Protein AF-A0A060BY15-F1 (afdb_monomer_lite)

Foldseek 3Di:
DVQVVLCVVPNPCSPVVPDDDDDPDDPVVVVVVVVVVVCVVVVVVVVVDDPDDPDDPDDVPDDDDDPVSVVVVVVPDPPDD

InterPro domains:
  IPR012338 Beta-lactamase/transpeptidase-like [G3DSA:3.40.710.10] (1-61)
  IPR012338 Beta-lactamase/transpeptidase-like [SSF56601] (1-58)

pLDDT: mean 89.19, std 10.1, range [36.97, 98.0]

Sequence (81 aa):
MVRQEMVSRYGERAYEDGYRVYTTITRKSQLAAQQAVRDNVINYDMRHGYRGPAGVLWKVGETPWDSHKIIDALKNSRLWP

Secondary structure (DSSP, 8-state):
-HHHHHHHHHTTHHHHS------S--HHHHHHHHHHHHHHHHHHHHHT-----S--SS-TTSPPPPHHHHHHHHHHSTT--

Structure (mmCIF, N/CA/C/O backbone):
data_AF-A0A060BY15-F1
#
_entry.id   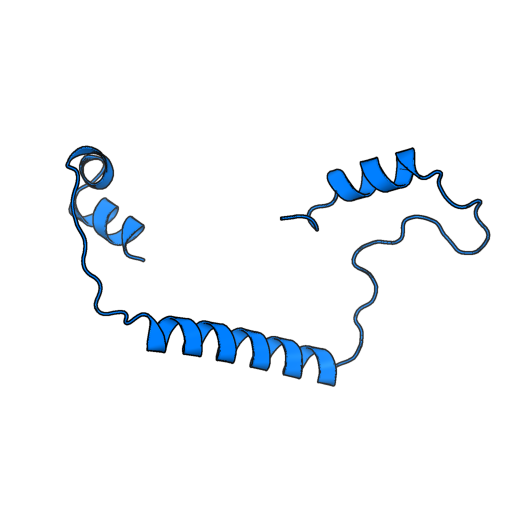AF-A0A060BY15-F1
#
loop_
_atom_site.group_PDB
_atom_site.id
_atom_site.type_symbol
_atom_site.label_atom_id
_atom_site.label_alt_id
_atom_site.label_comp_id
_atom_site.label_asym_id
_atom_site.label_entity_id
_atom_site.label_seq_id
_atom_site.pdbx_PDB_ins_code
_atom_site.Cartn_x
_atom_site.Cartn_y
_atom_site.Cartn_z
_atom_site.occupancy
_atom_site.B_iso_or_equiv
_atom_site.auth_seq_id
_atom_site.auth_comp_id
_atom_site.auth_asym_id
_atom_site.auth_atom_id
_atom_site.pdbx_PDB_model_num
ATOM 1 N N . MET A 1 1 ? -9.184 7.411 8.539 1.00 89.75 1 MET A N 1
ATOM 2 C CA . MET A 1 1 ? -10.377 6.996 9.314 1.00 89.75 1 MET A CA 1
ATOM 3 C C . MET A 1 1 ? -10.250 7.393 10.782 1.00 89.75 1 MET A C 1
ATOM 5 O O . MET A 1 1 ? -10.482 8.557 11.049 1.00 89.75 1 MET A O 1
ATOM 9 N N . VAL A 1 2 ? -9.805 6.531 11.709 1.00 92.69 2 VAL A N 1
ATOM 10 C CA . VAL A 1 2 ? -9.843 6.819 13.167 1.00 92.69 2 VAL A CA 1
ATOM 11 C C . VAL A 1 2 ? -9.139 8.121 13.558 1.00 92.69 2 VAL A C 1
ATOM 13 O O . VAL A 1 2 ? -9.714 8.937 14.264 1.00 92.69 2 VAL A O 1
ATOM 16 N N . ARG A 1 3 ? -7.921 8.355 13.050 1.00 91.44 3 ARG A N 1
ATOM 17 C CA . ARG A 1 3 ? -7.167 9.589 13.329 1.00 91.44 3 ARG A CA 1
ATOM 18 C C . ARG A 1 3 ? -7.936 10.850 12.922 1.00 91.44 3 ARG A C 1
ATOM 20 O O . ARG A 1 3 ? -8.069 11.771 13.711 1.00 91.44 3 ARG A O 1
ATOM 27 N N . GLN A 1 4 ? -8.424 10.884 11.682 1.00 92.38 4 GLN A N 1
ATOM 28 C CA . GLN A 1 4 ? -9.161 12.034 11.147 1.00 92.38 4 GLN A CA 1
ATOM 29 C C . GLN A 1 4 ? -10.460 12.270 11.923 1.00 92.38 4 GLN A C 1
ATOM 31 O O . GLN A 1 4 ? -10.780 13.413 12.220 1.00 92.38 4 GLN A O 1
ATOM 36 N N . GLU A 1 5 ? -11.155 11.198 12.310 1.00 93.44 5 GLU A N 1
ATOM 37 C CA . GLU A 1 5 ? -12.369 11.283 13.127 1.00 93.44 5 GLU A CA 1
ATOM 38 C C . GLU A 1 5 ? -12.087 11.863 14.521 1.00 93.44 5 GLU A C 1
ATOM 40 O O . GLU A 1 5 ? -12.802 12.747 14.984 1.00 93.44 5 GLU A O 1
ATOM 45 N N . MET A 1 6 ? -11.013 11.414 15.180 1.00 94.00 6 MET A N 1
ATOM 46 C CA . MET A 1 6 ? -10.610 11.933 16.491 1.00 94.00 6 MET A CA 1
ATOM 47 C C . MET A 1 6 ? -10.237 13.414 16.426 1.00 94.00 6 MET A C 1
ATOM 49 O O . MET A 1 6 ? -10.697 14.189 17.260 1.00 94.00 6 MET A O 1
ATOM 53 N N . VAL A 1 7 ? -9.474 13.826 15.408 1.00 93.06 7 VAL A N 1
ATOM 54 C CA . VAL A 1 7 ? -9.164 15.247 15.181 1.00 93.06 7 VAL A CA 1
ATOM 55 C C . VAL A 1 7 ? -10.439 16.051 14.936 1.00 93.06 7 VAL A C 1
ATOM 57 O O . VAL A 1 7 ? -10.593 17.129 15.497 1.00 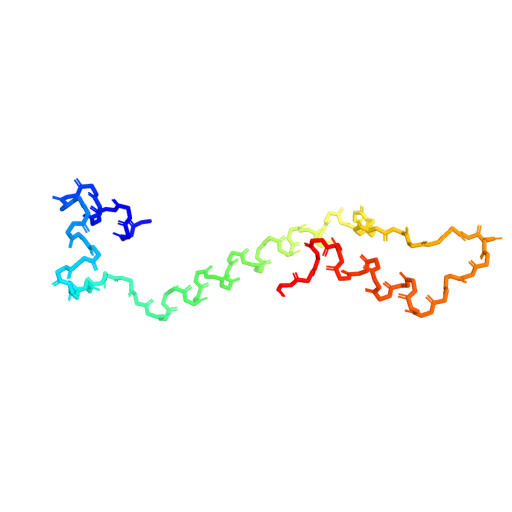93.06 7 VAL A O 1
ATOM 60 N N . SER A 1 8 ? -11.386 15.528 14.153 1.00 93.19 8 SER A N 1
ATOM 61 C CA . SER A 1 8 ? -12.647 16.228 13.886 1.00 93.19 8 SER A CA 1
ATOM 62 C C . SER A 1 8 ? -13.490 16.452 15.144 1.00 93.19 8 SER A C 1
ATOM 64 O O . SER A 1 8 ? -14.217 17.439 15.207 1.00 93.19 8 SER A O 1
ATOM 66 N N . ARG A 1 9 ? -13.439 15.537 16.119 1.00 90.50 9 ARG A N 1
ATOM 67 C CA . ARG A 1 9 ? -14.241 15.617 17.351 1.00 90.50 9 ARG A CA 1
ATOM 68 C C . ARG A 1 9 ? -13.548 16.367 18.484 1.00 90.50 9 ARG A C 1
ATOM 70 O O . ARG A 1 9 ? -14.229 16.997 19.286 1.00 90.50 9 ARG A O 1
ATOM 77 N N . TYR A 1 10 ? -12.222 16.273 18.569 1.00 89.12 10 TYR A N 1
ATOM 78 C CA . TYR A 1 10 ? -11.455 16.719 19.737 1.00 89.12 10 TYR A CA 1
ATOM 79 C C . TYR A 1 10 ? -10.339 17.724 19.406 1.00 89.12 10 TYR A C 1
ATOM 81 O O . TYR A 1 10 ? -9.706 18.245 20.320 1.00 89.12 10 TYR A O 1
ATOM 89 N N . GLY A 1 11 ? -10.100 18.038 18.129 1.00 88.00 11 GLY A N 1
ATOM 90 C CA . GLY A 1 11 ? -9.030 18.945 17.707 1.00 88.00 11 GLY A CA 1
ATOM 91 C C . GLY A 1 11 ? -7.636 18.400 18.032 1.00 88.00 11 GLY A C 1
ATOM 92 O O . GLY A 1 11 ? -7.426 17.186 18.037 1.00 88.00 11 GLY A O 1
ATOM 93 N N . GLU A 1 12 ? -6.685 19.289 18.329 1.00 82.94 12 GLU A N 1
ATOM 94 C CA . GLU A 1 12 ? -5.297 18.926 18.682 1.00 82.94 12 GLU A CA 1
ATOM 95 C C . GLU A 1 12 ? -5.204 18.027 19.926 1.00 82.94 12 GLU A C 1
ATOM 97 O O . GLU A 1 12 ? -4.349 17.143 20.004 1.00 82.94 12 GLU A O 1
ATOM 102 N N . ARG A 1 13 ? -6.180 18.128 20.841 1.00 81.88 13 ARG A N 1
ATOM 103 C CA . ARG A 1 13 ? -6.279 17.271 22.036 1.00 81.88 13 ARG A CA 1
ATOM 104 C C . ARG A 1 13 ? -6.372 15.782 21.711 1.00 81.88 13 ARG A C 1
ATOM 106 O O . ARG A 1 13 ? -6.050 14.946 22.551 1.00 81.88 13 ARG A O 1
ATOM 113 N N . ALA A 1 14 ? -6.773 15.430 20.486 1.00 83.81 14 ALA A N 1
ATOM 114 C CA . ALA A 1 14 ? -6.742 14.056 19.996 1.00 83.81 14 ALA A CA 1
ATOM 115 C C . ALA A 1 14 ? -5.347 13.406 20.093 1.00 83.81 14 ALA A C 1
ATOM 117 O O . ALA A 1 14 ? -5.268 12.179 20.177 1.00 83.81 14 ALA A O 1
ATOM 118 N N . TYR A 1 15 ? -4.273 14.201 20.079 1.00 82.44 15 TYR A N 1
ATOM 119 C CA . TYR A 1 15 ? -2.890 13.729 20.182 1.00 82.44 15 TYR A CA 1
ATOM 120 C C . TYR A 1 15 ? -2.279 13.900 21.573 1.00 82.44 15 TYR A C 1
ATOM 122 O O . TYR A 1 15 ? -1.353 13.168 21.914 1.00 82.44 15 TYR A O 1
ATOM 130 N N . GLU A 1 16 ? -2.793 14.834 22.368 1.00 83.62 16 GLU A N 1
ATOM 131 C CA . GLU A 1 16 ? -2.174 15.253 23.631 1.00 83.62 16 GLU A CA 1
ATOM 132 C C . GLU A 1 16 ? -2.742 14.500 24.842 1.00 83.62 16 GLU A C 1
ATOM 134 O O . GLU A 1 16 ? -2.006 14.158 25.766 1.00 83.62 16 GLU A O 1
ATOM 139 N N . ASP A 1 17 ? -4.029 14.143 24.805 1.00 84.75 17 ASP A N 1
ATOM 140 C CA . ASP A 1 17 ? -4.749 13.627 25.978 1.00 84.75 17 ASP A CA 1
ATOM 141 C C . ASP A 1 17 ? -4.653 12.091 26.140 1.00 84.75 17 ASP A C 1
ATOM 143 O O . ASP A 1 17 ? -5.307 11.499 27.001 1.00 84.75 17 ASP A O 1
ATOM 147 N N . GLY A 1 18 ? -3.845 11.407 25.319 1.00 86.06 18 GLY A N 1
ATOM 148 C CA . GLY A 1 18 ? -3.544 9.977 25.489 1.00 86.06 18 GLY A CA 1
ATOM 149 C C . GLY A 1 18 ? -4.732 9.020 25.290 1.00 86.06 18 GLY A C 1
ATOM 150 O O . GLY A 1 18 ? -4.760 7.934 25.879 1.00 86.06 18 GLY A O 1
ATOM 151 N N . TYR A 1 19 ? -5.722 9.394 24.472 1.00 88.56 19 TYR A N 1
ATOM 152 C CA . TYR A 1 19 ? -6.921 8.585 24.238 1.00 88.56 19 TYR A CA 1
ATOM 153 C C . TYR A 1 19 ? -6.612 7.168 23.726 1.00 88.56 19 TYR A C 1
ATOM 155 O O . TYR A 1 19 ? -5.837 6.969 22.789 1.00 88.56 19 TYR A O 1
ATOM 163 N N . ARG A 1 20 ? -7.306 6.165 24.282 1.00 90.62 20 ARG A N 1
ATOM 164 C CA . ARG A 1 20 ? -7.320 4.788 23.761 1.00 90.62 20 ARG A CA 1
ATOM 165 C C . ARG A 1 20 ? -8.592 4.552 22.959 1.00 90.62 20 ARG A C 1
ATOM 167 O O . ARG A 1 20 ? -9.683 4.536 23.520 1.00 90.62 20 ARG A O 1
ATOM 174 N N . VAL A 1 21 ? -8.447 4.342 21.654 1.00 89.88 21 VAL A N 1
ATOM 175 C CA . VAL A 1 21 ? -9.579 4.122 20.747 1.00 89.88 21 VAL A CA 1
ATOM 176 C C . VAL A 1 21 ? -9.649 2.654 20.351 1.00 89.88 21 VAL A C 1
ATOM 178 O O . VAL A 1 21 ? -8.734 2.129 19.719 1.00 89.88 21 VAL A O 1
ATOM 181 N N . TYR A 1 22 ? -10.756 2.000 20.692 1.00 92.88 22 TYR A N 1
ATOM 182 C CA . TYR A 1 22 ? -11.033 0.624 20.291 1.00 92.88 22 TYR A CA 1
ATOM 183 C C . TYR A 1 22 ? -11.986 0.627 19.102 1.00 92.88 22 TYR A C 1
ATOM 185 O O . TYR A 1 22 ? -13.116 1.103 19.187 1.00 92.88 22 TYR A O 1
ATOM 193 N N . THR A 1 23 ? -11.513 0.123 17.967 1.00 94.44 23 THR A N 1
ATOM 194 C CA . THR A 1 23 ? -12.305 0.059 16.737 1.00 94.44 23 THR A CA 1
ATOM 195 C C . THR A 1 23 ? -13.131 -1.217 16.675 1.00 94.44 23 THR A C 1
ATOM 197 O O . THR A 1 23 ? -12.754 -2.231 17.254 1.00 94.44 23 THR A O 1
ATOM 200 N N . THR A 1 24 ? -14.177 -1.220 15.855 1.00 96.06 24 THR A N 1
ATOM 201 C CA . THR A 1 24 ? -14.953 -2.429 15.535 1.00 96.06 24 THR A CA 1
ATOM 202 C C . THR A 1 24 ? -14.235 -3.388 14.574 1.00 96.06 24 THR A C 1
ATOM 204 O O . THR A 1 24 ? -14.702 -4.502 14.346 1.00 96.06 24 THR A O 1
ATOM 207 N N . ILE A 1 25 ? -13.096 -2.982 14.000 1.00 93.62 25 ILE A N 1
ATOM 208 C CA . ILE A 1 25 ? -12.316 -3.799 13.067 1.00 93.62 25 ILE A CA 1
ATOM 209 C C . ILE A 1 25 ? -11.622 -4.932 13.825 1.00 93.62 25 ILE A C 1
ATOM 211 O O . ILE A 1 25 ? -10.854 -4.698 14.757 1.00 93.62 25 ILE A O 1
ATOM 215 N N . THR A 1 26 ? -11.828 -6.169 13.370 1.00 96.38 26 THR A N 1
ATOM 216 C CA . THR A 1 26 ? -11.082 -7.327 13.875 1.00 96.38 26 THR A CA 1
ATOM 217 C C . THR A 1 26 ? -9.816 -7.560 13.054 1.00 96.38 26 THR A C 1
ATOM 219 O O . THR A 1 26 ? -9.789 -7.357 11.837 1.00 96.38 26 THR A O 1
ATOM 222 N N . ARG A 1 27 ? -8.761 -8.067 13.705 1.00 95.12 27 ARG A N 1
ATOM 223 C CA . ARG A 1 27 ? -7.500 -8.422 13.033 1.00 95.12 27 ARG A CA 1
ATOM 224 C C . ARG A 1 27 ? -7.715 -9.426 11.897 1.00 95.12 27 ARG A C 1
ATOM 226 O O . ARG A 1 27 ? -7.145 -9.256 10.824 1.00 95.12 27 ARG A O 1
ATOM 233 N N . LYS A 1 28 ? -8.539 -10.455 12.125 1.00 97.44 28 LYS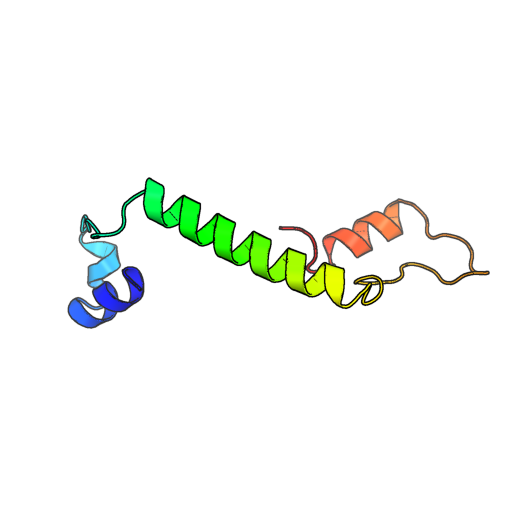 A N 1
ATOM 234 C CA . LYS A 1 28 ? -8.814 -11.512 11.140 1.00 97.44 28 LYS A CA 1
ATOM 235 C C . LYS A 1 28 ? -9.437 -10.935 9.869 1.00 97.44 28 LYS A C 1
ATOM 237 O O . LYS A 1 28 ? -8.932 -11.197 8.781 1.00 97.44 28 LYS A O 1
ATOM 242 N N . SER A 1 29 ? -10.486 -10.124 10.008 1.00 97.12 29 SER A N 1
ATOM 243 C CA . SER A 1 29 ? -11.161 -9.518 8.857 1.00 97.12 29 SER A CA 1
ATOM 244 C C . SER A 1 29 ? -10.258 -8.527 8.127 1.00 97.12 29 SER A C 1
ATOM 246 O O . SER A 1 29 ? -10.236 -8.525 6.901 1.00 97.12 29 SER A O 1
ATOM 248 N N . GLN A 1 30 ? -9.466 -7.733 8.855 1.00 96.19 30 GLN A N 1
ATOM 249 C CA . GLN A 1 30 ? -8.564 -6.762 8.235 1.00 96.19 30 GLN A CA 1
ATOM 250 C C . GLN A 1 30 ? -7.466 -7.430 7.401 1.00 96.19 30 GLN A C 1
ATOM 252 O O . GLN A 1 30 ? -7.177 -6.981 6.295 1.00 96.19 30 GLN A O 1
ATOM 257 N N . LEU A 1 31 ? -6.876 -8.517 7.905 1.00 98.00 31 LEU A N 1
ATOM 258 C CA . LEU A 1 31 ? -5.881 -9.288 7.159 1.00 98.00 31 LEU A CA 1
ATOM 259 C C . LEU A 1 31 ? -6.489 -9.937 5.912 1.00 98.00 31 LEU A C 1
ATOM 261 O O . LEU A 1 31 ? -5.917 -9.835 4.831 1.00 98.00 31 LEU A O 1
ATOM 265 N N . ALA A 1 32 ? -7.672 -10.543 6.045 1.00 97.12 32 ALA A N 1
ATOM 266 C CA . ALA A 1 32 ? -8.372 -11.146 4.916 1.00 97.12 32 ALA A CA 1
ATOM 267 C C . ALA A 1 32 ? -8.731 -10.108 3.838 1.00 97.12 32 ALA A C 1
ATOM 269 O O . ALA A 1 32 ? -8.529 -10.361 2.654 1.00 97.12 32 ALA A O 1
ATOM 270 N N . ALA A 1 33 ? -9.199 -8.922 4.237 1.00 96.44 33 ALA A N 1
ATOM 271 C CA . ALA A 1 33 ? -9.508 -7.835 3.311 1.00 96.44 33 ALA A CA 1
ATOM 272 C C . ALA A 1 33 ? -8.256 -7.334 2.574 1.00 96.44 33 ALA A C 1
ATOM 274 O O . ALA A 1 33 ? -8.285 -7.157 1.357 1.00 96.44 33 ALA A O 1
ATOM 275 N N . GLN A 1 34 ? -7.138 -7.153 3.287 1.00 97.56 34 GLN A N 1
ATOM 276 C CA . GLN A 1 34 ? -5.864 -6.769 2.671 1.00 97.56 34 GLN A CA 1
ATOM 277 C C . GLN A 1 34 ? -5.383 -7.806 1.658 1.00 97.56 34 GLN A C 1
ATOM 279 O O . GLN A 1 34 ? -4.899 -7.423 0.595 1.00 97.56 34 GLN A O 1
ATOM 284 N N . GLN A 1 35 ? -5.513 -9.092 1.984 1.00 97.75 35 GLN A N 1
ATOM 285 C CA . GLN A 1 35 ? -5.128 -10.180 1.095 1.00 97.75 35 GLN A CA 1
ATOM 286 C C . GLN A 1 35 ? -6.010 -10.203 -0.158 1.00 97.75 35 GLN A C 1
ATOM 288 O O . GLN A 1 35 ? -5.496 -10.126 -1.268 1.00 97.75 35 GLN A O 1
ATOM 293 N N . ALA A 1 36 ? -7.335 -10.188 0.018 1.00 97.44 36 ALA A N 1
ATOM 294 C CA . ALA A 1 36 ? -8.291 -10.230 -1.084 1.00 97.44 36 ALA A CA 1
ATOM 295 C C . ALA A 1 36 ? -8.095 -9.079 -2.082 1.00 97.44 36 ALA A C 1
ATOM 297 O O . ALA A 1 36 ? -8.135 -9.291 -3.293 1.00 97.44 36 ALA A O 1
ATOM 298 N N . VAL A 1 37 ? -7.855 -7.856 -1.594 1.00 97.25 37 VAL A N 1
ATOM 299 C CA . VAL A 1 37 ? -7.606 -6.702 -2.471 1.00 97.25 37 VAL A CA 1
ATOM 300 C C . VAL A 1 37 ? -6.303 -6.873 -3.251 1.00 97.25 37 VAL A C 1
ATOM 302 O O . VAL A 1 37 ? -6.306 -6.682 -4.467 1.00 97.25 37 VAL A O 1
ATOM 305 N N . ARG A 1 38 ? -5.202 -7.249 -2.585 1.00 96.88 38 ARG A N 1
ATOM 306 C CA .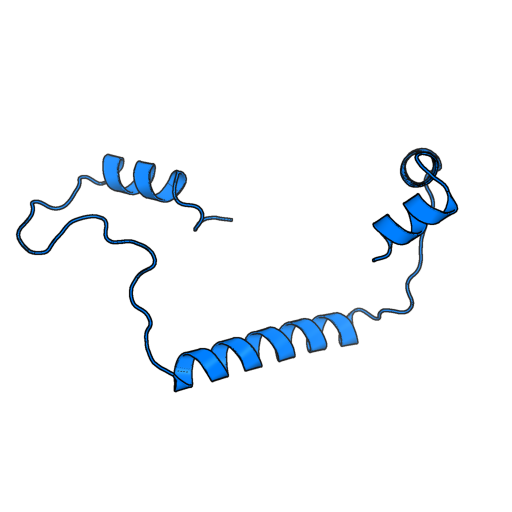 ARG A 1 38 ? -3.905 -7.450 -3.255 1.00 96.88 38 ARG A CA 1
ATOM 307 C C . ARG A 1 38 ? -4.001 -8.528 -4.325 1.00 96.88 38 ARG A C 1
ATOM 309 O O . ARG A 1 38 ? -3.617 -8.274 -5.463 1.00 96.88 38 ARG A O 1
ATOM 316 N N . ASP A 1 39 ? -4.567 -9.678 -3.978 1.00 97.50 39 ASP A N 1
ATOM 317 C CA . ASP A 1 39 ? -4.676 -10.814 -4.890 1.00 97.50 39 ASP A CA 1
ATOM 318 C C . ASP A 1 39 ? -5.523 -10.469 -6.105 1.00 97.50 39 ASP A C 1
ATOM 320 O O . ASP A 1 39 ? -5.129 -10.751 -7.231 1.00 97.50 39 ASP A O 1
ATOM 324 N N . ASN A 1 40 ? -6.660 -9.799 -5.913 1.00 96.81 40 ASN A N 1
ATOM 325 C CA . ASN A 1 40 ? -7.521 -9.435 -7.033 1.00 96.81 40 ASN A CA 1
ATOM 326 C C . ASN A 1 40 ? -6.857 -8.426 -7.974 1.00 96.81 40 ASN A C 1
ATOM 328 O O . ASN A 1 40 ? -6.974 -8.575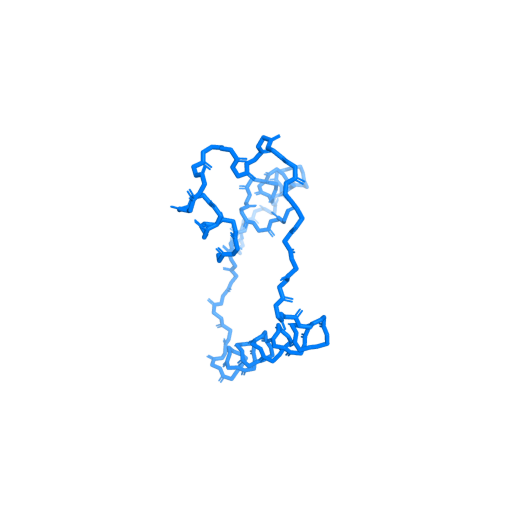 -9.192 1.00 96.81 40 ASN A O 1
ATOM 332 N N . VAL A 1 41 ? -6.139 -7.436 -7.434 1.00 96.25 41 VAL A N 1
ATOM 333 C CA . VAL A 1 41 ? -5.412 -6.448 -8.244 1.00 96.25 41 VAL A CA 1
ATOM 334 C C . VAL A 1 41 ? -4.272 -7.114 -9.014 1.00 96.25 41 VAL A C 1
ATOM 336 O O . VAL A 1 41 ? -4.156 -6.897 -10.217 1.00 96.25 41 VAL A O 1
ATOM 339 N N . ILE A 1 42 ? -3.475 -7.962 -8.357 1.00 95.38 42 ILE A N 1
ATOM 340 C CA . ILE A 1 42 ? -2.368 -8.690 -8.995 1.00 95.38 42 ILE A CA 1
ATOM 341 C C . ILE A 1 42 ? -2.903 -9.644 -10.066 1.00 95.38 42 ILE A C 1
ATOM 343 O O . ILE A 1 42 ? -2.431 -9.624 -11.198 1.00 95.38 42 ILE A O 1
ATOM 347 N N . ASN A 1 43 ? -3.931 -10.432 -9.750 1.00 96.44 43 ASN A N 1
ATOM 348 C CA . ASN A 1 43 ? -4.540 -11.365 -10.695 1.00 96.44 43 ASN A CA 1
ATOM 349 C C . ASN A 1 43 ? -5.122 -10.643 -11.914 1.00 96.44 43 ASN A C 1
ATOM 351 O O . ASN A 1 43 ? -5.043 -11.155 -13.030 1.00 96.44 43 ASN A O 1
ATOM 355 N N . TYR A 1 44 ? -5.730 -9.471 -11.717 1.00 95.88 44 TYR A N 1
ATOM 356 C CA . TYR A 1 44 ? -6.186 -8.641 -12.825 1.00 95.88 44 TYR A CA 1
ATOM 357 C C . TYR A 1 44 ? -5.006 -8.168 -13.675 1.00 95.88 44 TYR A C 1
ATOM 359 O O . TYR A 1 44 ? -5.036 -8.368 -14.886 1.00 95.88 44 TYR A O 1
ATOM 367 N N . ASP A 1 45 ? -3.965 -7.606 -13.060 1.00 94.56 45 ASP A N 1
ATOM 368 C CA . ASP A 1 45 ? -2.782 -7.102 -13.764 1.00 94.56 45 ASP A CA 1
ATOM 369 C C . ASP A 1 45 ? -2.097 -8.195 -14.593 1.00 94.56 45 ASP A C 1
ATOM 371 O O . ASP A 1 45 ? -1.862 -8.027 -15.786 1.00 94.56 45 ASP A O 1
ATOM 375 N N . MET A 1 46 ? -1.893 -9.374 -14.000 1.00 94.56 46 MET A N 1
ATOM 376 C CA . MET A 1 46 ? -1.274 -10.518 -14.672 1.00 94.56 46 MET A CA 1
ATOM 377 C C . MET A 1 46 ? -2.059 -10.986 -15.904 1.00 94.56 46 MET A C 1
ATOM 379 O O . MET A 1 46 ? -1.450 -11.397 -16.890 1.00 94.56 46 MET A O 1
ATOM 383 N N . ARG A 1 47 ? -3.398 -10.898 -15.888 1.00 95.94 47 ARG A N 1
ATOM 384 C CA . ARG A 1 47 ? -4.236 -11.239 -17.054 1.00 95.94 47 ARG A CA 1
ATOM 385 C C . ARG A 1 47 ? -4.160 -10.212 -18.185 1.00 95.94 47 ARG A C 1
ATOM 387 O O . ARG A 1 47 ? -4.497 -10.555 -19.312 1.00 95.94 47 ARG A O 1
ATOM 394 N N . HIS A 1 48 ? -3.737 -8.983 -17.898 1.00 95.69 48 HIS A N 1
ATOM 395 C CA . HIS A 1 48 ? -3.621 -7.905 -18.888 1.00 95.69 48 HIS A CA 1
ATOM 396 C C . HIS A 1 48 ? -2.196 -7.744 -19.434 1.00 95.69 48 HIS A C 1
ATOM 398 O O . HIS A 1 48 ? -1.956 -6.894 -20.290 1.00 95.69 48 HIS A O 1
ATOM 404 N N . GLY A 1 49 ? -1.273 -8.604 -19.001 1.00 91.69 49 GLY A N 1
ATOM 405 C CA . GLY A 1 49 ? 0.085 -8.664 -19.519 1.00 91.69 49 GLY A CA 1
ATOM 406 C C . GLY A 1 49 ? 1.043 -7.668 -18.869 1.00 91.69 49 GLY A C 1
ATOM 407 O O . GLY A 1 49 ? 0.699 -6.863 -18.007 1.00 91.69 49 GLY A O 1
ATOM 408 N N . TYR A 1 50 ? 2.305 -7.765 -19.274 1.00 92.44 50 TYR A N 1
ATOM 409 C CA . TYR A 1 50 ? 3.395 -6.988 -18.697 1.00 92.44 50 TYR A CA 1
ATOM 410 C C . TYR A 1 50 ? 3.419 -5.546 -19.225 1.00 92.44 50 TYR A C 1
ATOM 412 O O . TYR A 1 50 ? 3.401 -5.320 -20.433 1.00 92.44 50 TYR A O 1
ATOM 420 N N . ARG A 1 51 ? 3.524 -4.569 -18.314 1.00 93.00 51 ARG A N 1
ATOM 421 C CA . ARG A 1 51 ? 3.499 -3.123 -18.621 1.00 93.00 51 ARG A CA 1
ATOM 422 C C . ARG A 1 51 ? 4.877 -2.490 -18.865 1.00 93.00 51 ARG A C 1
ATOM 424 O O . ARG A 1 51 ? 4.956 -1.285 -19.083 1.00 93.00 51 ARG A O 1
ATOM 431 N N . GLY A 1 52 ? 5.950 -3.278 -18.846 1.00 91.88 52 GLY A N 1
ATOM 432 C CA . GLY A 1 52 ? 7.320 -2.768 -18.937 1.00 91.88 52 GLY A CA 1
ATOM 433 C C . GLY A 1 52 ? 7.964 -2.502 -17.569 1.00 91.88 52 GLY A C 1
ATOM 434 O O . GLY A 1 52 ? 7.305 -2.601 -16.529 1.00 91.88 52 GLY A O 1
ATOM 435 N N . PRO A 1 53 ? 9.278 -2.222 -17.544 1.00 90.25 53 PRO A N 1
ATOM 436 C CA . PRO A 1 53 ? 10.008 -1.984 -16.306 1.00 90.25 53 PRO A CA 1
ATOM 437 C C . PRO A 1 53 ? 9.694 -0.593 -15.748 1.00 90.25 53 PRO A C 1
ATOM 439 O O . PRO A 1 53 ? 9.442 0.347 -16.498 1.00 90.25 53 PRO A O 1
ATOM 442 N N . ALA A 1 54 ? 9.783 -0.432 -14.426 1.00 87.06 54 ALA A N 1
ATOM 443 C CA . ALA A 1 54 ? 9.612 0.872 -13.779 1.00 87.06 54 ALA A CA 1
ATOM 444 C C . ALA A 1 54 ? 10.717 1.886 -14.153 1.00 87.06 54 ALA A C 1
ATOM 446 O O . ALA A 1 54 ? 10.536 3.090 -13.992 1.00 87.06 54 ALA A O 1
ATOM 447 N N . GLY A 1 55 ? 11.851 1.403 -14.665 1.00 87.81 55 GLY A N 1
ATOM 448 C CA . GLY A 1 55 ? 12.939 2.205 -15.211 1.00 87.81 55 GLY A CA 1
ATOM 449 C C . GLY A 1 55 ? 13.966 1.325 -15.923 1.00 87.81 55 GLY A C 1
ATOM 450 O O . GLY A 1 55 ? 14.089 0.138 -15.625 1.00 87.81 55 GLY A O 1
ATOM 451 N N . VAL A 1 56 ? 14.700 1.909 -16.871 1.00 89.00 56 VAL A N 1
ATOM 452 C CA . VAL A 1 5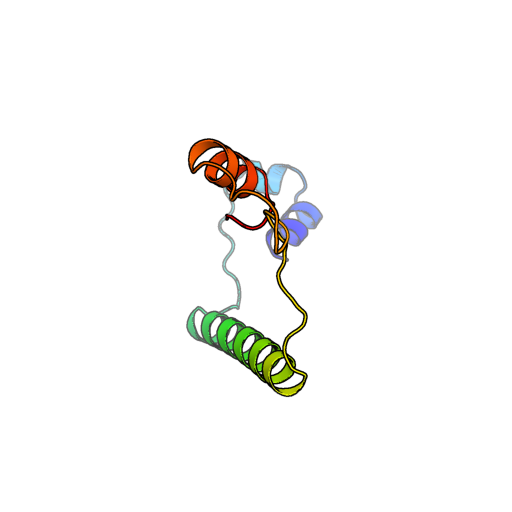6 ? 15.806 1.262 -17.593 1.00 89.00 56 VAL A CA 1
ATOM 453 C C . VAL A 1 56 ? 17.083 2.019 -17.253 1.00 89.00 56 VAL A C 1
ATOM 455 O O . VAL A 1 56 ? 17.144 3.228 -17.464 1.00 89.00 56 VAL A O 1
ATOM 458 N N . LEU A 1 57 ? 18.084 1.328 -16.703 1.00 88.56 57 LEU A N 1
ATOM 459 C CA . LEU A 1 57 ? 19.311 1.970 -16.219 1.00 88.56 57 LEU A CA 1
ATOM 460 C C . LEU A 1 57 ? 20.348 2.189 -17.329 1.00 88.56 57 LEU A C 1
ATOM 462 O O . LEU A 1 57 ? 21.054 3.181 -17.305 1.00 88.56 57 LEU A O 1
ATOM 466 N N . TRP A 1 58 ? 20.423 1.326 -18.338 1.00 90.12 58 TRP A N 1
ATOM 467 C CA . TRP A 1 58 ? 21.256 1.528 -19.529 1.00 90.12 58 TRP A CA 1
ATOM 468 C C . TRP A 1 58 ? 20.569 0.894 -20.737 1.00 90.12 58 TRP A C 1
ATOM 470 O O . TRP A 1 58 ? 19.773 -0.038 -20.582 1.00 90.12 58 TRP A O 1
ATOM 480 N N . LYS A 1 59 ? 20.834 1.401 -21.943 1.00 87.06 59 LYS A N 1
ATOM 481 C CA . LYS A 1 59 ? 20.228 0.855 -23.165 1.00 87.06 59 LYS A CA 1
ATOM 482 C C . LYS A 1 59 ? 21.045 -0.305 -23.723 1.00 87.06 59 LYS A C 1
ATOM 484 O O . LYS A 1 59 ? 22.237 -0.453 -23.462 1.00 87.06 59 LYS A O 1
ATOM 489 N N . VAL A 1 60 ? 20.392 -1.131 -24.538 1.00 84.31 60 VAL A N 1
ATOM 490 C CA . VAL A 1 60 ? 21.069 -2.185 -25.301 1.00 84.31 60 VAL A CA 1
ATOM 491 C C . VAL A 1 60 ? 22.091 -1.535 -26.237 1.00 84.31 60 VAL A C 1
ATOM 493 O O . VAL A 1 60 ? 21.733 -0.663 -27.024 1.00 84.31 60 VAL A O 1
ATOM 496 N N . GLY A 1 61 ? 23.354 -1.954 -26.135 1.00 86.50 61 GLY A N 1
ATOM 497 C CA . GLY A 1 61 ? 24.471 -1.394 -26.905 1.00 86.50 61 GLY A CA 1
ATOM 498 C C . GLY A 1 61 ? 25.278 -0.310 -26.180 1.00 86.50 61 GLY A C 1
ATOM 499 O O . GLY A 1 61 ? 26.317 0.095 -26.691 1.00 86.50 61 GLY A O 1
ATOM 500 N N . GLU A 1 62 ? 24.856 0.129 -24.992 1.00 89.25 62 GLU A N 1
ATOM 501 C CA . GLU A 1 62 ? 25.655 1.002 -24.124 1.00 89.25 62 GLU A CA 1
ATOM 502 C C . GLU A 1 62 ? 26.512 0.175 -23.156 1.00 89.25 62 GLU A C 1
ATOM 504 O O . GLU A 1 62 ? 26.144 -0.940 -22.771 1.00 89.25 62 GLU A O 1
ATOM 509 N N . THR A 1 63 ? 27.646 0.733 -22.723 1.00 87.62 63 THR A N 1
ATOM 510 C CA . THR A 1 63 ? 28.435 0.139 -21.638 1.00 87.62 63 THR A CA 1
ATOM 511 C C . THR A 1 63 ? 27.571 0.065 -20.375 1.00 87.62 63 THR A C 1
ATOM 513 O O . THR A 1 63 ? 27.021 1.096 -19.967 1.00 87.62 63 THR A O 1
ATOM 516 N N . PRO A 1 64 ? 27.448 -1.116 -19.737 1.00 88.94 64 PRO A N 1
ATOM 517 C CA . PRO A 1 64 ? 26.729 -1.244 -18.479 1.00 88.94 64 PRO A CA 1
ATOM 518 C C . PRO A 1 64 ? 27.257 -0.253 -17.445 1.00 88.94 64 PRO A C 1
ATOM 520 O O . PRO A 1 64 ? 28.462 -0.004 -17.362 1.00 88.94 64 PRO A O 1
ATOM 523 N N . TRP A 1 65 ? 26.347 0.323 -16.663 1.00 90.75 65 TRP A N 1
ATOM 524 C CA . TRP A 1 65 ? 26.737 1.196 -15.562 1.00 90.75 65 TRP A CA 1
ATOM 525 C C . TRP A 1 65 ? 27.550 0.415 -14.532 1.00 90.75 65 TRP A C 1
ATOM 527 O O . TRP A 1 65 ? 27.319 -0.775 -14.310 1.00 90.75 65 TRP A O 1
ATOM 537 N N . ASP A 1 66 ? 28.485 1.096 -13.880 1.00 91.75 66 ASP A N 1
ATOM 538 C CA . ASP A 1 66 ? 29.190 0.533 -12.741 1.00 91.75 66 ASP A CA 1
ATOM 539 C C . ASP A 1 66 ? 28.240 0.352 -11.543 1.00 91.75 66 ASP A C 1
ATOM 541 O O . ASP A 1 66 ? 27.206 1.020 -11.412 1.00 91.75 66 ASP A O 1
ATOM 545 N N . SER A 1 67 ? 28.602 -0.561 -10.642 1.00 89.31 67 SER A N 1
ATOM 546 C CA . SER A 1 67 ? 27.775 -0.908 -9.485 1.00 89.31 67 SER A CA 1
ATOM 547 C C . SER A 1 67 ? 27.462 0.290 -8.587 1.00 89.31 67 SER A C 1
ATOM 549 O O . SER A 1 67 ? 26.382 0.334 -8.001 1.00 89.31 67 SER A O 1
ATOM 551 N N . HIS A 1 68 ? 28.373 1.262 -8.472 1.00 92.06 68 HIS A N 1
ATOM 552 C CA . HIS A 1 68 ? 28.169 2.435 -7.624 1.00 92.06 68 HIS A CA 1
ATOM 553 C C . HIS A 1 68 ? 27.058 3.317 -8.199 1.00 92.06 68 HIS A C 1
ATOM 555 O O . HIS A 1 68 ? 26.075 3.610 -7.516 1.00 92.06 68 HIS A O 1
ATOM 561 N N . LYS A 1 69 ? 27.137 3.608 -9.499 1.00 90.12 69 LYS A N 1
ATOM 562 C CA . LYS A 1 69 ? 26.116 4.361 -10.226 1.00 90.12 69 LYS A CA 1
ATOM 563 C C . LYS A 1 69 ? 24.744 3.674 -10.221 1.00 90.12 69 LYS A C 1
ATOM 565 O O . LYS A 1 69 ? 23.723 4.351 -10.110 1.00 90.12 69 LYS A O 1
ATOM 570 N N . ILE A 1 70 ? 24.697 2.340 -10.309 1.00 89.00 70 ILE A N 1
ATOM 571 C CA . ILE A 1 70 ? 23.444 1.568 -10.204 1.00 89.00 70 ILE A CA 1
ATOM 572 C C . ILE A 1 70 ? 22.819 1.732 -8.814 1.00 89.00 70 ILE A C 1
ATOM 574 O O . ILE A 1 70 ? 21.631 2.034 -8.704 1.00 89.00 70 ILE A O 1
ATOM 578 N N . ILE A 1 71 ? 23.607 1.543 -7.753 1.00 89.44 71 ILE A N 1
ATOM 579 C CA . ILE A 1 71 ? 23.116 1.617 -6.372 1.00 89.44 71 ILE A CA 1
ATOM 580 C C . ILE A 1 71 ? 22.592 3.021 -6.057 1.00 89.44 71 ILE A C 1
ATOM 582 O O . ILE A 1 71 ? 21.519 3.149 -5.463 1.00 89.44 71 ILE A O 1
ATOM 586 N N . ASP A 1 72 ? 23.301 4.066 -6.480 1.00 89.62 72 ASP A N 1
ATOM 587 C CA . ASP A 1 72 ? 22.877 5.449 -6.255 1.00 89.62 72 ASP A CA 1
ATOM 588 C C . ASP A 1 72 ? 21.578 5.785 -6.995 1.00 89.62 72 ASP A C 1
ATOM 590 O O . ASP A 1 72 ? 20.682 6.421 -6.433 1.00 89.62 72 ASP A O 1
ATOM 594 N N . ALA A 1 73 ? 21.419 5.299 -8.228 1.00 87.31 73 ALA A N 1
ATOM 595 C CA . ALA A 1 73 ? 20.177 5.466 -8.974 1.00 87.31 73 ALA A CA 1
ATOM 596 C C . ALA A 1 73 ? 18.997 4.728 -8.317 1.00 87.31 73 ALA A C 1
ATOM 598 O O . ALA A 1 73 ? 17.899 5.280 -8.229 1.00 87.31 73 ALA A O 1
ATOM 599 N N . LEU A 1 74 ? 19.215 3.508 -7.813 1.00 86.62 74 LEU A N 1
ATOM 600 C CA . LEU A 1 74 ? 18.171 2.723 -7.149 1.00 86.62 74 LEU A CA 1
ATOM 601 C C . LEU A 1 74 ? 17.730 3.345 -5.821 1.00 86.62 74 LEU A C 1
ATOM 603 O O . LEU A 1 74 ? 16.529 3.409 -5.566 1.00 86.62 74 LEU A O 1
ATOM 607 N N . LYS A 1 75 ? 18.665 3.865 -5.017 1.00 85.31 75 LYS A N 1
ATOM 608 C CA . LYS A 1 75 ? 18.359 4.555 -3.749 1.00 85.31 75 LYS A CA 1
ATOM 609 C C . LYS A 1 75 ? 17.496 5.802 -3.940 1.00 85.31 75 LYS A C 1
ATOM 611 O O . LYS A 1 75 ? 16.649 6.090 -3.103 1.00 85.31 75 LYS A O 1
ATOM 616 N N . ASN A 1 76 ? 17.709 6.530 -5.036 1.00 79.06 76 ASN A N 1
ATOM 617 C CA . ASN A 1 76 ? 16.940 7.733 -5.362 1.00 79.06 76 ASN A CA 1
ATOM 618 C C . ASN A 1 76 ? 15.616 7.422 -6.075 1.00 79.06 76 ASN A C 1
ATOM 620 O O . ASN A 1 76 ? 14.730 8.276 -6.149 1.00 79.06 76 ASN A O 1
ATOM 624 N N . SER A 1 77 ? 15.463 6.212 -6.614 1.00 74.00 77 SER A N 1
ATOM 625 C CA . SER A 1 77 ? 14.208 5.778 -7.215 1.00 74.00 77 SER A CA 1
ATOM 626 C C . SER A 1 77 ? 13.180 5.462 -6.124 1.00 74.00 77 SER A C 1
ATOM 628 O O . SER A 1 77 ? 13.470 4.772 -5.149 1.00 74.00 77 SER A O 1
ATOM 630 N N . ARG A 1 78 ? 11.942 5.938 -6.306 1.00 63.25 78 ARG A N 1
ATOM 631 C CA . ARG A 1 78 ? 10.783 5.751 -5.403 1.00 63.25 78 ARG A CA 1
ATOM 632 C C . ARG A 1 78 ? 10.269 4.294 -5.360 1.00 63.25 78 ARG A C 1
ATOM 634 O O . ARG A 1 78 ? 9.073 4.055 -5.230 1.00 63.25 78 ARG A O 1
ATOM 641 N N . LEU A 1 79 ? 11.159 3.328 -5.564 1.00 57.94 79 LEU A N 1
ATOM 642 C CA . LEU A 1 79 ? 10.882 1.895 -5.658 1.00 57.94 79 LEU A CA 1
ATOM 643 C C . LEU A 1 79 ? 11.380 1.121 -4.431 1.00 57.94 79 LEU A C 1
ATOM 645 O O . LEU A 1 79 ? 11.081 -0.065 -4.317 1.00 57.94 79 LEU A O 1
ATOM 649 N N . TRP A 1 80 ? 12.088 1.777 -3.509 1.00 36.97 80 TRP A N 1
ATOM 650 C CA . TRP A 1 80 ? 12.466 1.193 -2.225 1.00 36.97 80 TRP A CA 1
ATOM 651 C C . TRP A 1 80 ? 11.555 1.725 -1.099 1.00 36.97 80 TRP A C 1
ATOM 653 O O . TRP A 1 80 ? 11.345 2.940 -1.045 1.00 36.97 80 TRP A O 1
ATOM 663 N N . PRO A 1 81 ? 10.972 0.857 -0.247 1.00 47.62 81 PRO A N 1
ATOM 664 C CA . PRO A 1 81 ? 10.242 1.265 0.956 1.00 47.62 81 PRO A CA 1
ATOM 665 C C . PRO A 1 81 ? 11.139 1.903 2.020 1.00 47.62 81 PRO A C 1
ATOM 667 O O . PRO A 1 81 ? 12.316 1.487 2.131 1.00 47.62 81 PRO A O 1
#

Radius of gyration: 22.13 Å; chains: 1; bounding box: 44×30×53 Å

Organism: NCBI:txid238202